Protein AF-A0A5C7R5G3-F1 (afdb_monomer_lite)

Foldseek 3Di:
DAPVPDDDDPVLLVVLLCCVQPVVDDLVRSCVVSSDDSVVNVVVCVVVVRDNPVSVVVVVVVVVVVVVVVVVVVVVVVVVVVCVVCVPVVVVVVVVVVVVVVVLVVLVVVLVVLLVVLVVVLVVLVVVLVVCVVPDDPVRSVVSVVVNVVSNVVSVVVSQCSQDNPPSHGD

Secondary structure (DSSP, 8-state):
----S----HHHHHHHHHHHHTS---HHHHHHHHT--HHHHHHHHHHTT--HHHHHHHHHHHHHHHHHHHHHHHHHHHHHHHHHH-HHHHHHHHHHHHHHHHHHHHHHHHHHHHHHHHHHHHHHHHHHHHHTTTTS-HHHHHHHHHHHHHHHHHHHHHHHHHHHGGGTS--

Sequence (171 aa):
MTNHGKRLSPQTWERIRTDYEVKRMSFNELQTRYEVNRSNISRRAKKQGWNRALVQQVLDDRLQAKEGIEAAIHKLRLLAAYTVSKPKFATEKRHALEEEANYRERVCSQIEASTLQGMAALDHLLNQALARQDELNSVEFMEVLAKALDIHSKALLRYSQAVFGDKGLPL

pLDDT: mean 79.55, std 13.3, range [34.72, 95.75]

Radius of gyration: 35.87 Å; chains: 1; bounding box: 75×62×79 Å

Structure (mmCIF, N/CA/C/O backbone):
data_AF-A0A5C7R5G3-F1
#
_entry.id   AF-A0A5C7R5G3-F1
#
loop_
_atom_site.group_PDB
_atom_site.id
_atom_site.type_symbol
_atom_site.label_atom_id
_atom_site.label_alt_id
_atom_site.label_comp_id
_atom_site.label_asym_id
_atom_site.label_entity_id
_atom_site.label_seq_id
_atom_site.pdbx_PDB_ins_code
_atom_site.Cartn_x
_atom_site.Cartn_y
_atom_site.Cartn_z
_atom_site.occupancy
_atom_site.B_iso_or_equiv
_atom_site.auth_seq_id
_atom_site.auth_comp_id
_atom_site.auth_asym_id
_atom_site.auth_atom_id
_atom_site.pdbx_PDB_model_num
ATOM 1 N N . MET A 1 1 ? 30.567 -7.399 -45.285 1.00 40.44 1 MET A N 1
ATOM 2 C CA . MET A 1 1 ? 30.882 -8.838 -45.163 1.00 40.44 1 MET A CA 1
ATOM 3 C C . MET A 1 1 ? 30.282 -9.335 -43.860 1.00 40.44 1 MET A C 1
ATOM 5 O O . MET A 1 1 ? 30.684 -8.877 -42.805 1.00 40.44 1 MET A O 1
ATOM 9 N N . THR A 1 2 ? 29.257 -10.178 -43.920 1.00 46.28 2 THR A N 1
ATOM 10 C CA . THR A 1 2 ? 28.558 -10.722 -42.747 1.00 46.28 2 THR A CA 1
ATOM 11 C C . THR A 1 2 ? 29.411 -11.800 -42.072 1.00 46.28 2 THR A C 1
ATOM 13 O O . THR A 1 2 ? 29.906 -12.700 -42.746 1.00 46.28 2 THR A O 1
ATOM 16 N N . ASN A 1 3 ? 29.588 -11.723 -40.745 1.00 50.47 3 ASN A N 1
ATOM 17 C CA . ASN A 1 3 ? 30.327 -12.698 -39.925 1.00 50.47 3 ASN A CA 1
ATOM 18 C C . ASN A 1 3 ? 29.603 -14.067 -39.898 1.00 50.47 3 ASN A C 1
ATOM 20 O O . ASN A 1 3 ? 28.992 -14.473 -38.908 1.00 50.47 3 ASN A O 1
ATOM 24 N N . HIS A 1 4 ? 29.639 -14.797 -41.010 1.00 48.38 4 HIS A N 1
ATOM 25 C CA . HIS A 1 4 ? 29.107 -16.149 -41.143 1.00 48.38 4 HIS A CA 1
ATOM 26 C C . HIS A 1 4 ? 30.112 -17.158 -40.571 1.00 48.38 4 HIS A C 1
ATOM 28 O O . HIS A 1 4 ? 30.851 -17.791 -41.310 1.00 48.38 4 HIS A O 1
ATOM 34 N N . GLY A 1 5 ? 30.175 -17.289 -39.240 1.00 52.91 5 GLY A N 1
ATOM 35 C CA . GLY A 1 5 ? 30.883 -18.416 -38.609 1.00 52.91 5 GLY A CA 1
ATOM 36 C C . GLY A 1 5 ? 31.630 -18.135 -37.305 1.00 52.91 5 GLY A C 1
ATOM 37 O O . GLY A 1 5 ? 31.999 -19.082 -36.616 1.00 52.91 5 GLY A O 1
ATOM 38 N N . LYS A 1 6 ? 31.825 -16.874 -36.896 1.00 60.38 6 LYS A N 1
ATOM 39 C CA . LYS A 1 6 ? 32.436 -16.581 -35.587 1.00 60.38 6 LYS A CA 1
ATOM 40 C C . LYS A 1 6 ? 31.418 -16.767 -34.459 1.00 60.38 6 LYS A C 1
ATOM 42 O O . LYS A 1 6 ? 30.395 -16.086 -34.398 1.00 60.38 6 LYS A O 1
ATOM 47 N N . ARG A 1 7 ? 31.710 -17.689 -33.538 1.00 73.38 7 ARG A N 1
ATOM 48 C CA . ARG A 1 7 ? 30.953 -17.875 -32.293 1.00 73.38 7 ARG A CA 1
ATOM 49 C C . ARG A 1 7 ? 31.110 -16.613 -31.439 1.00 73.38 7 ARG A C 1
ATOM 51 O O . ARG A 1 7 ? 32.176 -16.370 -30.887 1.00 73.38 7 ARG A O 1
ATOM 58 N N . LEU A 1 8 ? 30.058 -15.800 -31.361 1.00 82.31 8 LEU A N 1
ATOM 59 C CA . LEU A 1 8 ? 30.056 -14.590 -30.533 1.00 82.31 8 LEU A CA 1
ATOM 60 C C . LEU A 1 8 ? 30.270 -14.937 -29.058 1.00 82.31 8 LEU A C 1
ATOM 62 O O . LEU A 1 8 ? 29.781 -15.965 -28.573 1.00 82.31 8 LEU A O 1
ATOM 66 N N . SER A 1 9 ? 30.960 -14.042 -28.351 1.00 88.25 9 SER A N 1
ATOM 67 C CA . SER A 1 9 ? 31.212 -14.198 -26.921 1.00 88.25 9 SER A CA 1
ATOM 68 C C . SER A 1 9 ? 29.902 -14.151 -26.114 1.00 88.25 9 SER A C 1
ATOM 70 O O . SER A 1 9 ? 28.933 -13.505 -26.538 1.00 88.25 9 SER A O 1
ATOM 72 N N . PRO A 1 10 ? 29.848 -14.788 -24.930 1.00 88.38 10 PRO A N 1
ATOM 73 C CA . PRO A 1 10 ? 28.710 -14.664 -24.021 1.00 88.38 10 PRO A CA 1
ATOM 74 C C . PRO A 1 10 ? 28.380 -13.208 -23.663 1.00 88.38 10 PRO A C 1
ATOM 76 O O . PRO A 1 10 ? 27.212 -12.832 -23.666 1.00 88.38 10 PRO A O 1
ATOM 79 N N . GLN A 1 11 ? 29.399 -12.367 -23.452 1.00 91.31 11 GLN A N 1
ATOM 80 C CA . GLN A 1 11 ? 29.219 -10.947 -23.129 1.00 91.31 11 GLN A CA 1
ATOM 81 C C . GLN A 1 11 ? 28.571 -10.164 -24.279 1.00 91.31 11 GLN A C 1
ATOM 83 O O . GLN A 1 11 ? 27.738 -9.292 -24.047 1.00 91.31 11 GLN A O 1
ATOM 88 N N . THR A 1 12 ? 28.915 -10.483 -25.530 1.00 91.25 12 THR A N 1
ATOM 89 C CA . THR A 1 12 ? 28.289 -9.857 -26.704 1.00 91.25 12 THR A CA 1
ATOM 90 C C . THR A 1 12 ? 26.806 -10.212 -26.781 1.00 91.25 12 THR A C 1
ATOM 92 O O . THR A 1 12 ? 25.981 -9.343 -27.042 1.00 91.25 12 THR A O 1
ATOM 95 N N . TRP A 1 13 ? 26.449 -11.468 -26.498 1.00 94.06 13 TRP A N 1
ATOM 96 C CA . TRP A 1 13 ? 25.048 -11.885 -26.449 1.00 94.06 13 TRP A CA 1
ATOM 97 C C . TRP A 1 13 ? 24.262 -11.219 -25.321 1.00 94.06 13 TRP A C 1
ATOM 99 O O . TRP A 1 13 ? 23.107 -10.864 -25.539 1.00 94.06 13 TRP A O 1
ATOM 109 N N . GLU A 1 14 ? 24.881 -11.001 -24.162 1.00 94.00 14 GLU A N 1
ATOM 110 C CA . GLU A 1 14 ? 24.242 -10.291 -23.050 1.00 94.00 14 GLU A CA 1
ATOM 111 C C . GLU A 1 14 ? 23.981 -8.815 -23.380 1.00 94.00 14 GLU A C 1
ATOM 113 O O . GLU A 1 14 ? 22.925 -8.269 -23.061 1.00 94.00 14 GLU A O 1
ATOM 118 N N . ARG A 1 15 ? 24.897 -8.171 -24.112 1.00 94.31 15 ARG A N 1
ATOM 119 C CA . ARG A 1 15 ? 24.683 -6.808 -24.625 1.00 94.31 15 ARG A CA 1
ATOM 120 C C . ARG A 1 15 ? 23.545 -6.751 -25.644 1.00 94.31 15 ARG A C 1
ATOM 122 O O . ARG A 1 15 ? 22.696 -5.871 -25.542 1.00 94.31 15 ARG A O 1
ATOM 129 N N . ILE A 1 16 ? 23.481 -7.714 -26.570 1.00 94.94 16 ILE A N 1
ATOM 130 C CA . ILE A 1 16 ? 22.371 -7.834 -27.534 1.00 94.94 16 ILE A CA 1
ATOM 131 C C . ILE A 1 16 ? 21.037 -8.006 -26.795 1.00 94.94 16 ILE A C 1
ATOM 133 O O . ILE A 1 16 ? 20.054 -7.359 -27.150 1.00 94.94 16 ILE A O 1
ATOM 137 N N . ARG A 1 17 ? 21.007 -8.847 -25.754 1.00 95.06 17 ARG A N 1
ATOM 138 C CA . ARG A 1 17 ? 19.829 -9.052 -24.907 1.00 95.06 17 ARG A CA 1
ATOM 139 C C . ARG A 1 17 ? 19.408 -7.765 -24.203 1.00 95.06 17 ARG A C 1
ATOM 141 O O . ARG A 1 17 ? 18.250 -7.382 -24.290 1.00 95.06 17 ARG A O 1
ATOM 148 N N . THR A 1 18 ? 20.346 -7.079 -23.555 1.00 94.88 18 THR A N 1
ATOM 149 C CA . THR A 1 18 ? 20.082 -5.817 -22.848 1.00 94.88 18 THR A CA 1
ATOM 150 C C . THR A 1 18 ? 19.530 -4.757 -23.800 1.00 94.88 18 THR A C 1
ATOM 152 O O . THR A 1 18 ? 18.551 -4.082 -23.494 1.00 94.88 18 THR A O 1
ATOM 155 N N . ASP A 1 19 ? 20.117 -4.618 -24.986 1.00 95.31 19 ASP A N 1
ATOM 156 C CA . ASP A 1 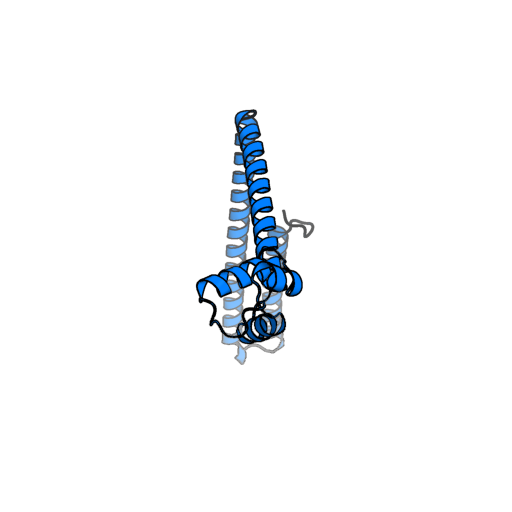19 ? 19.638 -3.664 -25.983 1.00 95.31 19 ASP A CA 1
ATOM 157 C C . ASP A 1 19 ? 18.234 -4.017 -26.511 1.00 95.31 19 ASP A C 1
ATOM 159 O O . ASP A 1 19 ? 17.435 -3.118 -26.778 1.00 95.31 19 ASP A O 1
ATOM 163 N N . TYR A 1 20 ? 17.912 -5.310 -26.616 1.00 95.31 20 TYR A N 1
ATOM 164 C CA . TYR A 1 20 ? 16.576 -5.788 -26.974 1.00 95.31 20 TYR A CA 1
ATOM 165 C C . TYR A 1 20 ? 15.541 -5.520 -25.869 1.00 95.31 20 TYR A C 1
ATOM 167 O O . TYR A 1 20 ? 14.497 -4.917 -26.123 1.00 95.31 20 TYR A O 1
ATOM 175 N N . GLU A 1 21 ? 15.820 -5.987 -24.650 1.00 93.69 21 GLU A N 1
ATOM 176 C CA . GLU A 1 21 ? 14.863 -6.005 -23.540 1.00 93.69 21 GLU A CA 1
ATOM 177 C C . GLU A 1 21 ? 14.723 -4.637 -22.865 1.00 93.69 21 GLU A C 1
ATOM 179 O O . GLU A 1 21 ? 13.614 -4.259 -22.505 1.00 93.69 21 GLU A O 1
ATOM 184 N N . VAL A 1 22 ? 15.819 -3.882 -22.736 1.00 91.44 22 VAL A N 1
ATOM 185 C CA . VAL A 1 22 ? 15.860 -2.605 -22.002 1.00 91.44 22 VAL A CA 1
ATOM 186 C C . VAL A 1 22 ? 15.831 -1.407 -22.949 1.00 91.44 22 VAL A C 1
ATOM 188 O O . VAL A 1 22 ? 15.058 -0.477 -22.742 1.00 91.44 22 VAL A O 1
ATOM 191 N N . LYS A 1 23 ? 16.641 -1.408 -24.019 1.00 90.88 23 LYS A N 1
ATOM 192 C CA . LYS A 1 23 ? 16.716 -0.266 -24.962 1.00 90.88 23 LYS A CA 1
ATOM 193 C C . LYS A 1 23 ? 15.713 -0.341 -26.112 1.00 90.88 23 LYS A C 1
ATOM 195 O O . LYS A 1 23 ? 15.756 0.489 -27.015 1.00 90.88 23 LYS A O 1
ATOM 200 N N . ARG A 1 24 ? 14.816 -1.329 -26.078 1.00 90.38 24 ARG A N 1
ATOM 201 C CA . ARG A 1 24 ? 13.718 -1.534 -27.033 1.00 90.38 24 ARG A CA 1
ATOM 202 C C . ARG A 1 24 ? 14.151 -1.708 -28.497 1.00 90.38 24 ARG A C 1
ATOM 204 O O . ARG A 1 24 ? 13.302 -1.594 -29.381 1.00 90.38 24 ARG A O 1
ATOM 211 N N . MET A 1 25 ? 15.411 -2.056 -28.764 1.00 93.69 25 MET A N 1
ATOM 212 C CA . MET A 1 25 ? 15.896 -2.255 -30.133 1.00 93.69 25 MET A CA 1
ATOM 213 C C . MET A 1 25 ? 15.212 -3.454 -30.795 1.00 93.69 25 MET A C 1
ATOM 215 O O . MET A 1 25 ? 15.066 -4.524 -30.205 1.00 93.69 25 MET A O 1
ATOM 219 N N . SER A 1 26 ? 14.800 -3.291 -32.045 1.00 94.38 26 SER A N 1
ATOM 220 C CA . SER A 1 26 ? 14.279 -4.360 -32.890 1.00 94.38 26 SER A CA 1
ATOM 221 C C . SER A 1 26 ? 15.389 -5.320 -33.321 1.00 94.38 26 SER A C 1
ATOM 223 O O . SER A 1 26 ? 16.571 -4.980 -33.360 1.00 94.38 26 SER A O 1
ATOM 225 N N . PHE A 1 27 ? 15.020 -6.532 -33.744 1.00 93.94 27 PHE A N 1
ATOM 226 C CA . PHE A 1 27 ? 16.007 -7.468 -34.289 1.00 93.94 27 PHE A CA 1
ATOM 227 C C . PHE A 1 27 ? 16.712 -6.953 -35.553 1.00 93.94 27 PHE A C 1
ATOM 229 O O . PHE A 1 27 ? 17.826 -7.391 -35.823 1.00 93.94 27 PHE A O 1
ATOM 236 N N . ASN A 1 28 ? 16.098 -6.035 -36.307 1.00 94.56 28 ASN A N 1
ATOM 237 C CA . ASN A 1 28 ? 16.738 -5.400 -37.461 1.00 94.56 28 ASN A CA 1
ATOM 238 C C . ASN A 1 28 ? 17.834 -4.424 -37.011 1.00 94.56 28 ASN A C 1
ATOM 240 O O . ASN A 1 28 ? 18.946 -4.472 -37.525 1.00 94.56 28 ASN A O 1
ATOM 244 N N . GLU A 1 29 ? 17.551 -3.593 -36.008 1.00 94.25 29 GLU A N 1
ATOM 245 C CA . GLU A 1 29 ? 18.540 -2.671 -35.437 1.00 94.25 29 GLU A CA 1
ATOM 246 C C . GLU A 1 29 ? 19.688 -3.431 -34.768 1.00 94.25 29 GLU A C 1
ATOM 248 O O . GLU A 1 29 ? 20.851 -3.082 -34.950 1.00 94.25 29 GLU A O 1
ATOM 253 N N . LEU A 1 30 ? 19.384 -4.524 -34.061 1.00 94.69 30 LEU A N 1
ATOM 254 C CA . LEU A 1 30 ? 20.397 -5.394 -33.460 1.00 94.69 30 LEU A CA 1
ATOM 255 C C . LEU A 1 30 ? 21.247 -6.105 -34.518 1.00 94.69 30 LEU A C 1
ATOM 257 O O . LEU A 1 30 ? 22.452 -6.256 -34.327 1.00 94.69 30 LEU A O 1
ATOM 261 N N . GLN A 1 31 ? 20.644 -6.514 -35.638 1.00 93.25 31 GLN A N 1
ATOM 262 C CA . GLN A 1 31 ? 21.380 -7.089 -36.761 1.00 93.25 31 GLN A CA 1
ATOM 263 C C . GLN A 1 31 ? 22.386 -6.091 -37.333 1.00 93.25 31 GLN A C 1
ATOM 265 O O . GLN A 1 31 ? 23.540 -6.458 -37.537 1.00 93.25 31 GLN A O 1
ATOM 270 N N . THR A 1 32 ? 21.969 -4.846 -37.565 1.00 93.25 32 THR A N 1
ATOM 271 C CA . THR A 1 32 ? 22.858 -3.794 -38.073 1.00 93.25 32 THR A CA 1
ATOM 272 C C . THR A 1 32 ? 23.942 -3.450 -37.054 1.00 93.25 32 THR A C 1
ATOM 274 O O . THR A 1 32 ? 25.112 -3.368 -37.407 1.00 93.25 32 THR A O 1
ATOM 277 N N . ARG A 1 33 ? 23.575 -3.303 -35.776 1.00 92.25 33 ARG A N 1
ATOM 278 C CA . ARG A 1 33 ? 24.485 -2.867 -34.709 1.00 92.25 33 ARG A CA 1
ATOM 279 C C . ARG A 1 33 ? 25.568 -3.887 -34.365 1.00 92.25 33 ARG A C 1
ATOM 281 O O . ARG A 1 33 ? 26.684 -3.500 -34.037 1.00 92.25 33 ARG A O 1
ATOM 288 N N . TYR A 1 34 ? 25.224 -5.170 -34.375 1.00 90.50 34 TYR A N 1
ATOM 289 C CA . TYR A 1 34 ? 26.124 -6.245 -33.950 1.00 90.50 34 TYR A CA 1
ATOM 290 C C . TYR A 1 34 ? 26.624 -7.108 -35.114 1.00 90.50 34 TYR A C 1
ATOM 292 O O . TYR A 1 34 ? 27.352 -8.072 -34.884 1.00 90.50 34 TYR A O 1
ATOM 300 N N . GLU A 1 35 ? 26.221 -6.786 -36.347 1.00 89.94 35 GLU A N 1
ATOM 301 C CA . GLU A 1 35 ? 26.529 -7.542 -37.569 1.00 89.94 35 GLU A CA 1
ATOM 302 C C . GLU A 1 35 ? 26.152 -9.033 -37.471 1.00 89.94 35 GLU A C 1
ATOM 304 O O . GLU A 1 35 ? 26.823 -9.923 -38.004 1.00 89.94 35 GLU A O 1
ATOM 309 N N . VAL A 1 36 ? 25.049 -9.324 -36.773 1.00 88.56 36 VAL A N 1
ATOM 310 C CA . VAL A 1 36 ? 24.552 -10.686 -36.530 1.00 88.56 36 VAL A CA 1
ATOM 311 C C . VAL A 1 36 ? 23.274 -10.913 -37.313 1.00 88.56 36 VAL A C 1
ATOM 313 O O . VAL A 1 36 ? 22.361 -10.099 -37.284 1.00 88.56 36 VAL A O 1
ATOM 316 N N . ASN A 1 37 ? 23.152 -12.067 -37.965 1.00 90.81 37 ASN A N 1
ATOM 317 C CA . ASN A 1 37 ? 21.928 -12.410 -38.682 1.00 90.81 37 ASN A CA 1
ATOM 318 C C . ASN A 1 37 ? 20.704 -12.412 -37.737 1.00 90.81 37 ASN A C 1
ATOM 320 O O . ASN A 1 37 ? 20.698 -13.121 -36.723 1.00 90.81 37 ASN A O 1
ATOM 324 N N . ARG A 1 38 ? 19.643 -11.682 -38.105 1.00 93.44 38 ARG A N 1
ATOM 325 C CA . ARG A 1 38 ? 18.373 -11.610 -37.367 1.00 93.44 38 ARG A CA 1
ATOM 326 C C . ARG A 1 38 ? 17.801 -12.977 -37.001 1.00 93.44 38 ARG A C 1
ATOM 328 O O . ARG A 1 38 ? 17.307 -13.142 -35.887 1.00 93.44 38 ARG A O 1
ATOM 335 N N . SER A 1 39 ? 17.878 -13.972 -37.882 1.00 92.06 39 SER A N 1
ATOM 336 C CA . SER A 1 39 ? 17.373 -15.322 -37.602 1.00 92.06 39 SER A CA 1
ATOM 337 C C . SER A 1 39 ? 18.138 -16.004 -36.463 1.00 92.06 39 SER A C 1
ATOM 339 O O . SER A 1 39 ? 17.543 -16.759 -35.696 1.00 92.06 39 SER A O 1
ATOM 341 N N . ASN A 1 40 ? 19.435 -15.719 -36.304 1.00 91.62 40 ASN A N 1
ATOM 342 C CA . ASN A 1 40 ? 20.225 -16.230 -35.180 1.00 91.62 40 ASN A CA 1
ATOM 343 C C . ASN A 1 40 ? 19.833 -15.544 -33.867 1.00 91.62 40 ASN A C 1
ATOM 345 O O . ASN A 1 40 ? 19.683 -16.228 -32.854 1.00 91.62 40 ASN A O 1
ATOM 349 N N . ILE A 1 41 ? 19.618 -14.224 -33.897 1.00 92.81 41 ILE A N 1
ATOM 350 C CA . ILE A 1 41 ? 19.136 -13.456 -32.741 1.00 92.81 41 ILE A CA 1
ATOM 351 C C . ILE A 1 41 ? 17.758 -13.974 -32.313 1.00 92.81 41 ILE A C 1
ATOM 353 O O . ILE A 1 41 ? 17.573 -14.328 -31.155 1.00 92.81 41 ILE A O 1
ATOM 357 N N . SER A 1 42 ? 16.818 -14.115 -33.252 1.00 94.62 42 SER A N 1
ATOM 358 C CA . SER A 1 42 ? 15.458 -14.595 -32.983 1.00 94.62 42 SER A CA 1
ATOM 359 C C . SER A 1 42 ? 15.430 -16.024 -32.428 1.00 94.62 42 SER A C 1
ATOM 361 O O . SER A 1 42 ? 14.781 -16.275 -31.411 1.00 94.62 42 SER A O 1
ATOM 363 N N . ARG A 1 43 ? 16.183 -16.963 -33.026 1.00 94.19 43 ARG A N 1
ATOM 364 C CA . ARG A 1 43 ? 16.289 -18.339 -32.504 1.00 94.19 43 ARG A CA 1
ATOM 365 C C . ARG A 1 43 ? 16.842 -18.362 -31.082 1.00 94.19 43 ARG A C 1
ATOM 367 O O . ARG A 1 43 ? 16.346 -19.116 -30.247 1.00 94.19 43 ARG A O 1
ATOM 374 N N . ARG A 1 44 ? 17.855 -17.540 -30.796 1.00 93.31 44 ARG A N 1
ATOM 375 C CA . ARG A 1 44 ? 18.443 -17.458 -29.457 1.00 93.31 44 ARG A CA 1
ATOM 376 C C . ARG A 1 44 ? 17.494 -16.809 -28.454 1.00 93.31 44 ARG A C 1
ATOM 378 O O . ARG A 1 44 ? 17.340 -17.361 -27.372 1.00 93.31 44 ARG A O 1
ATOM 385 N N . ALA A 1 45 ? 16.828 -15.721 -28.833 1.00 94.25 45 ALA A N 1
ATOM 386 C CA . ALA A 1 45 ? 15.817 -15.051 -28.022 1.00 94.25 45 ALA A CA 1
ATOM 387 C C . ALA A 1 45 ? 14.703 -16.023 -27.617 1.00 94.25 45 ALA A C 1
ATOM 389 O O . ALA A 1 45 ? 14.375 -16.120 -26.441 1.00 94.25 45 ALA A O 1
ATOM 390 N N . LYS A 1 46 ? 14.207 -16.833 -28.565 1.00 95.25 46 LYS A N 1
ATOM 391 C CA . LYS A 1 46 ? 13.226 -17.889 -28.280 1.00 95.25 46 LYS A CA 1
ATOM 392 C C . LYS A 1 46 ? 13.792 -18.970 -27.354 1.00 95.25 46 LYS A C 1
ATOM 394 O O . LYS A 1 46 ? 13.130 -19.356 -26.401 1.00 95.25 46 LYS A O 1
ATOM 399 N N . LYS A 1 47 ? 15.021 -19.440 -27.604 1.00 95.75 47 LYS A N 1
ATOM 400 C CA . LYS A 1 47 ? 15.683 -20.470 -26.781 1.00 95.75 47 LYS A CA 1
ATOM 401 C C . LYS A 1 47 ? 15.938 -20.014 -25.339 1.00 95.75 47 LYS A C 1
ATOM 403 O O . LYS A 1 47 ? 15.933 -20.841 -24.438 1.00 95.75 47 LYS A O 1
ATOM 408 N N . GLN A 1 48 ? 16.214 -18.729 -25.135 1.00 93.38 48 GLN A N 1
ATOM 409 C CA . GLN A 1 48 ? 16.557 -18.146 -23.835 1.00 93.38 48 GLN A CA 1
ATOM 410 C C . GLN A 1 48 ? 15.393 -17.392 -23.181 1.00 93.38 48 GLN A C 1
ATOM 412 O O . GLN A 1 48 ? 15.588 -16.782 -22.135 1.00 93.38 48 GLN A O 1
ATOM 417 N N . GLY A 1 49 ? 14.205 -17.410 -23.793 1.00 94.75 49 GLY A N 1
ATOM 418 C CA . GLY A 1 49 ? 13.008 -16.775 -23.247 1.00 94.75 49 GLY A CA 1
ATOM 419 C C . GLY A 1 49 ? 13.099 -15.253 -23.123 1.00 94.75 49 GLY A C 1
ATOM 420 O O . GLY A 1 49 ? 12.545 -14.699 -22.180 1.00 94.75 49 GLY A O 1
ATOM 421 N N . TRP A 1 50 ? 13.801 -14.570 -24.034 1.00 95.38 50 TRP A N 1
ATOM 422 C CA . TRP A 1 50 ? 13.914 -13.110 -23.972 1.00 95.38 50 TRP A CA 1
ATOM 423 C C . TRP A 1 50 ? 12.540 -12.456 -24.103 1.00 95.38 50 TRP A C 1
ATOM 425 O O . TRP A 1 50 ? 11.812 -12.717 -25.067 1.00 95.38 50 TRP A O 1
ATOM 435 N N . ASN A 1 51 ? 12.204 -11.572 -23.168 1.00 92.81 51 ASN A N 1
ATOM 436 C CA . ASN A 1 51 ? 10.869 -10.998 -23.070 1.00 92.81 51 ASN A CA 1
ATOM 437 C C . ASN A 1 51 ? 10.924 -9.496 -22.788 1.00 92.81 51 ASN A C 1
ATOM 439 O O . ASN A 1 51 ? 10.901 -9.043 -21.646 1.00 92.81 51 ASN A O 1
ATOM 443 N N . ARG A 1 52 ? 10.931 -8.719 -23.874 1.00 91.69 52 ARG A N 1
ATOM 444 C CA . ARG A 1 52 ? 10.902 -7.255 -23.825 1.00 91.69 52 ARG A CA 1
ATOM 445 C C . ARG A 1 52 ? 9.657 -6.713 -23.120 1.00 91.69 52 ARG A C 1
ATOM 447 O O . ARG A 1 52 ? 9.767 -5.724 -22.413 1.00 91.69 52 ARG A O 1
ATOM 454 N N . ALA A 1 53 ? 8.491 -7.334 -23.311 1.00 91.44 53 ALA A N 1
ATOM 455 C CA . ALA A 1 53 ? 7.249 -6.849 -22.708 1.00 91.44 53 ALA A CA 1
ATOM 456 C C . ALA A 1 53 ? 7.283 -6.989 -21.180 1.00 91.44 53 ALA A C 1
ATOM 458 O O . ALA A 1 53 ? 7.000 -6.027 -20.475 1.00 91.44 53 ALA A O 1
ATOM 459 N N . LEU A 1 54 ? 7.718 -8.150 -20.681 1.00 91.88 54 LEU A N 1
ATOM 460 C CA . LEU A 1 54 ? 7.862 -8.393 -19.245 1.00 91.88 54 LEU A CA 1
ATOM 461 C C . LEU A 1 54 ? 8.918 -7.480 -18.613 1.00 91.88 54 LEU A C 1
ATOM 463 O O . LEU A 1 54 ? 8.667 -6.880 -17.574 1.00 91.88 54 LEU A O 1
ATOM 467 N N . VAL A 1 55 ? 10.093 -7.352 -19.238 1.00 92.00 55 VAL A N 1
ATOM 468 C CA . VAL A 1 55 ? 11.146 -6.460 -18.726 1.00 92.00 55 VAL A CA 1
ATOM 469 C C . VAL A 1 55 ? 10.663 -5.013 -18.700 1.00 92.00 55 VAL A C 1
ATOM 471 O O . VAL A 1 55 ? 10.933 -4.304 -17.735 1.00 92.00 55 VAL A O 1
ATOM 474 N N . GLN A 1 56 ? 9.902 -4.586 -19.710 1.00 89.62 56 GLN A N 1
ATOM 475 C CA . GLN A 1 56 ? 9.341 -3.244 -19.738 1.00 89.62 56 GLN A CA 1
ATOM 476 C C . GLN A 1 56 ? 8.316 -3.020 -18.628 1.00 89.62 56 GLN A C 1
ATOM 478 O O . GLN A 1 56 ? 8.414 -2.017 -17.932 1.00 89.62 56 GLN A O 1
ATOM 483 N N . GLN A 1 57 ? 7.404 -3.969 -18.418 1.00 93.12 57 GLN A N 1
ATOM 484 C CA . GLN A 1 57 ? 6.436 -3.903 -17.327 1.00 93.12 57 GLN A CA 1
ATOM 485 C C . GLN A 1 57 ? 7.140 -3.741 -15.973 1.00 93.12 57 GLN A C 1
ATOM 487 O O . GLN A 1 57 ? 6.818 -2.838 -15.215 1.00 93.12 57 GLN A O 1
ATOM 492 N N . VAL A 1 58 ? 8.182 -4.536 -15.710 1.00 94.06 58 VAL A N 1
ATOM 493 C CA . VAL A 1 58 ? 8.962 -4.430 -14.465 1.00 94.06 58 VAL A CA 1
ATOM 494 C C . VAL A 1 58 ? 9.655 -3.068 -14.324 1.00 94.06 58 VAL A C 1
ATOM 496 O O . VAL A 1 58 ? 9.799 -2.559 -13.211 1.00 94.06 58 VAL A O 1
ATOM 499 N N . LEU A 1 59 ? 10.128 -2.473 -15.423 1.00 92.12 59 LEU A N 1
ATOM 500 C CA . LEU A 1 59 ? 10.726 -1.135 -15.400 1.00 92.12 59 LEU A CA 1
ATOM 501 C C . LEU A 1 59 ? 9.680 -0.049 -15.125 1.00 92.12 59 LEU A C 1
ATOM 503 O O . LEU A 1 59 ? 9.963 0.864 -14.350 1.00 92.12 59 LEU A O 1
ATOM 507 N N . ASP A 1 60 ? 8.494 -0.170 -15.717 1.00 92.56 60 ASP A N 1
ATOM 508 C CA . ASP A 1 60 ? 7.386 0.766 -15.528 1.00 92.56 60 ASP A CA 1
ATOM 509 C C . ASP A 1 60 ? 6.852 0.688 -14.086 1.00 92.56 60 ASP A C 1
ATOM 511 O O . ASP A 1 60 ? 6.741 1.717 -13.420 1.00 92.56 60 ASP A O 1
ATOM 515 N N . ASP A 1 61 ? 6.667 -0.521 -13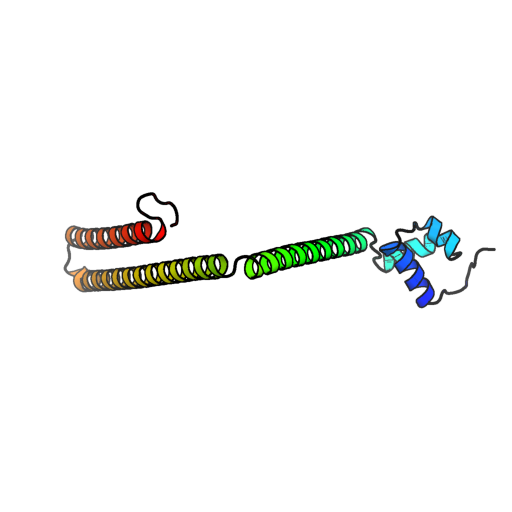.545 1.00 93.81 61 ASP A N 1
ATOM 516 C CA . ASP A 1 61 ? 6.272 -0.751 -12.148 1.00 93.81 61 ASP A CA 1
ATOM 517 C C . ASP A 1 61 ? 7.281 -0.122 -11.171 1.00 93.81 61 ASP A C 1
ATOM 519 O O . ASP A 1 61 ? 6.917 0.510 -10.176 1.00 93.81 61 ASP A O 1
ATOM 523 N N . ARG A 1 62 ? 8.583 -0.255 -11.463 1.00 93.00 62 ARG A N 1
ATOM 524 C CA . ARG A 1 62 ? 9.651 0.366 -10.663 1.00 93.00 62 ARG A CA 1
ATOM 525 C C . ARG A 1 62 ? 9.629 1.887 -10.742 1.00 93.00 62 ARG A C 1
ATOM 527 O O . ARG A 1 62 ? 9.887 2.539 -9.730 1.00 93.00 62 ARG A O 1
ATOM 534 N N . LEU A 1 63 ? 9.361 2.449 -11.918 1.00 94.44 63 LEU A N 1
ATOM 535 C CA . LEU A 1 63 ? 9.251 3.894 -12.093 1.00 94.44 63 LEU A CA 1
ATOM 536 C C . LEU A 1 63 ? 8.058 4.438 -11.302 1.00 94.44 63 LEU A C 1
ATOM 538 O O . LEU A 1 63 ? 8.225 5.371 -10.521 1.00 94.44 63 LEU A O 1
ATOM 542 N N . GLN A 1 64 ? 6.900 3.790 -11.411 1.00 91.12 64 GLN A N 1
ATOM 543 C CA . GLN A 1 64 ? 5.701 4.166 -10.670 1.00 91.12 64 GLN A CA 1
ATOM 544 C C . GLN A 1 64 ? 5.909 4.061 -9.152 1.00 91.12 64 GLN A C 1
ATOM 546 O O . GLN A 1 64 ? 5.514 4.952 -8.398 1.00 91.12 64 GLN A O 1
ATOM 551 N N . ALA A 1 65 ? 6.581 3.005 -8.682 1.00 89.69 65 ALA A N 1
ATOM 552 C CA . ALA A 1 65 ? 6.933 2.867 -7.271 1.00 89.69 65 ALA A CA 1
ATOM 553 C C . ALA A 1 65 ? 7.845 4.011 -6.797 1.00 89.69 65 ALA A C 1
ATOM 555 O O . ALA A 1 65 ? 7.630 4.571 -5.720 1.00 89.69 65 ALA A O 1
ATOM 556 N N . LYS A 1 66 ? 8.837 4.396 -7.610 1.00 94.00 66 LYS A N 1
ATOM 557 C CA . LYS A 1 66 ? 9.722 5.528 -7.316 1.00 94.00 66 LYS A CA 1
ATOM 558 C C . LYS A 1 66 ? 8.936 6.840 -7.211 1.00 94.00 66 LYS A C 1
ATOM 560 O O . LYS A 1 66 ? 9.116 7.566 -6.236 1.00 94.00 66 LYS A O 1
ATOM 565 N N . GLU A 1 67 ? 8.049 7.120 -8.161 1.00 92.75 67 GLU A N 1
ATOM 566 C CA . GLU A 1 67 ? 7.194 8.316 -8.143 1.00 92.75 67 GLU A CA 1
ATOM 567 C C . GLU A 1 67 ? 6.278 8.343 -6.908 1.00 92.75 67 GLU A C 1
ATOM 569 O O . GLU A 1 67 ? 6.133 9.379 -6.254 1.00 92.75 67 GLU A O 1
ATOM 574 N N . GLY A 1 68 ? 5.719 7.191 -6.524 1.00 91.31 68 GLY A N 1
ATOM 575 C CA . GLY A 1 68 ? 4.926 7.049 -5.301 1.00 91.31 68 GLY A CA 1
ATOM 576 C C . GLY A 1 68 ? 5.721 7.379 -4.033 1.00 91.31 68 GLY A C 1
ATOM 577 O O . GLY A 1 68 ? 5.224 8.090 -3.154 1.00 91.31 68 GLY A O 1
ATOM 578 N N . ILE A 1 69 ? 6.974 6.921 -3.954 1.00 91.50 69 ILE A N 1
ATOM 579 C CA . ILE A 1 69 ? 7.884 7.242 -2.845 1.00 91.50 69 ILE A CA 1
ATOM 580 C C . ILE A 1 69 ? 8.201 8.744 -2.819 1.00 91.50 69 ILE A C 1
ATOM 582 O O . ILE A 1 69 ? 8.135 9.367 -1.759 1.00 91.50 69 ILE A O 1
ATOM 586 N N . GLU A 1 70 ? 8.504 9.354 -3.965 1.00 91.31 70 GLU A N 1
ATOM 587 C CA . GLU A 1 70 ? 8.801 10.790 -4.053 1.00 91.31 70 GLU A CA 1
ATOM 588 C C . GLU A 1 70 ? 7.602 11.654 -3.628 1.00 91.31 70 GLU A C 1
ATOM 590 O O . GLU A 1 70 ? 7.760 12.609 -2.857 1.00 91.31 70 GLU A O 1
ATOM 595 N N . ALA A 1 71 ? 6.386 11.278 -4.032 1.00 90.69 71 ALA A N 1
ATOM 596 C CA . ALA A 1 71 ? 5.158 11.942 -3.604 1.00 90.69 71 ALA A CA 1
ATOM 597 C C . ALA A 1 71 ? 4.921 11.816 -2.087 1.00 90.69 71 ALA A C 1
ATOM 599 O O . ALA A 1 71 ? 4.523 12.788 -1.434 1.00 90.69 71 ALA A O 1
ATOM 600 N N . ALA A 1 72 ? 5.190 10.645 -1.501 1.00 90.56 72 ALA A N 1
ATOM 601 C CA . ALA A 1 72 ? 5.093 10.437 -0.057 1.00 90.56 72 ALA A CA 1
ATOM 602 C C . ALA A 1 72 ? 6.106 11.303 0.710 1.00 90.56 72 ALA A C 1
ATOM 604 O O . ALA A 1 72 ? 5.736 11.974 1.676 1.00 90.56 72 ALA A O 1
ATOM 605 N N . ILE A 1 73 ? 7.357 11.370 0.239 1.00 91.44 73 ILE A N 1
ATOM 606 C CA . ILE A 1 73 ? 8.395 12.242 0.809 1.00 91.44 73 ILE A CA 1
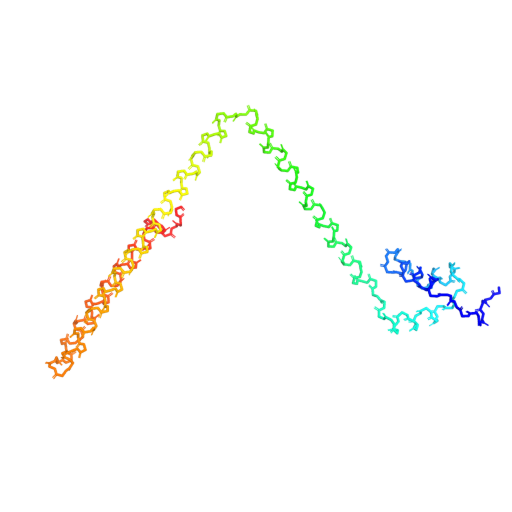ATOM 607 C C . ILE A 1 73 ? 7.955 13.709 0.762 1.00 91.44 73 ILE A C 1
ATOM 609 O O . ILE A 1 73 ? 8.123 14.434 1.745 1.00 91.44 73 ILE A O 1
ATOM 613 N N . HIS A 1 74 ? 7.367 14.164 -0.347 1.00 89.50 74 HIS A N 1
ATOM 614 C CA . HIS A 1 74 ? 6.863 15.532 -0.455 1.00 89.50 74 HIS A CA 1
ATOM 615 C C . HIS A 1 74 ? 5.760 15.827 0.574 1.00 89.50 74 HIS A C 1
ATOM 617 O O . HIS A 1 74 ? 5.840 16.830 1.286 1.00 89.50 74 HIS A O 1
ATOM 623 N N . LYS A 1 75 ? 4.778 14.928 0.728 1.00 90.88 75 LYS A N 1
ATOM 624 C CA . LYS A 1 75 ? 3.721 15.062 1.748 1.00 90.88 75 LYS A CA 1
ATOM 625 C C . LYS A 1 75 ? 4.294 15.123 3.165 1.00 90.88 75 LYS A C 1
ATOM 627 O O . LYS A 1 75 ? 3.874 15.969 3.952 1.00 90.88 75 LYS A O 1
ATOM 632 N N . LEU A 1 76 ? 5.279 14.280 3.479 1.00 90.50 76 LEU A N 1
ATOM 633 C CA . LEU A 1 76 ? 5.959 14.297 4.778 1.00 90.50 76 LEU A CA 1
ATOM 634 C C . LEU A 1 76 ? 6.684 15.625 5.033 1.00 90.50 76 LEU A C 1
ATOM 636 O O . LEU A 1 76 ? 6.597 16.163 6.134 1.00 90.50 76 LEU A O 1
ATOM 640 N N . ARG A 1 77 ? 7.344 16.196 4.018 1.00 88.19 77 ARG A N 1
ATOM 641 C CA . ARG A 1 77 ? 7.984 17.520 4.126 1.00 88.19 77 ARG A CA 1
ATOM 642 C C . ARG A 1 77 ? 6.969 18.629 4.400 1.00 88.19 77 ARG A C 1
ATOM 644 O O . ARG A 1 77 ? 7.228 19.481 5.244 1.00 88.19 77 ARG A O 1
ATOM 651 N N . LEU A 1 78 ? 5.815 18.606 3.729 1.00 86.19 78 LEU A N 1
ATOM 652 C CA . LEU A 1 78 ? 4.737 19.569 3.974 1.00 86.19 78 LEU A CA 1
ATOM 653 C C . LEU A 1 78 ? 4.174 19.446 5.394 1.00 86.19 78 LEU A C 1
ATOM 655 O O . LEU A 1 78 ? 3.987 20.459 6.065 1.00 86.19 78 LEU A O 1
ATOM 659 N N . LEU A 1 79 ? 3.948 18.219 5.871 1.00 83.38 79 LEU A N 1
ATOM 660 C CA . LEU A 1 79 ? 3.507 17.970 7.245 1.00 83.38 79 LEU A CA 1
ATOM 661 C C . LEU A 1 79 ? 4.528 18.486 8.261 1.00 83.38 79 LEU A C 1
ATOM 663 O O . LEU A 1 79 ? 4.143 19.184 9.192 1.00 83.38 79 LEU A O 1
ATOM 667 N N . ALA A 1 80 ? 5.817 18.215 8.055 1.00 79.62 80 ALA A N 1
ATOM 668 C CA . ALA A 1 80 ? 6.879 18.722 8.921 1.00 79.62 80 ALA A CA 1
ATOM 669 C C . ALA A 1 80 ? 6.942 20.263 8.930 1.00 79.62 80 ALA A C 1
ATOM 671 O O . ALA A 1 80 ? 7.085 20.878 9.982 1.00 79.62 80 ALA A O 1
ATOM 672 N N . ALA A 1 81 ? 6.778 20.915 7.776 1.00 74.69 81 ALA A N 1
ATOM 673 C CA . ALA A 1 81 ? 6.717 22.376 7.707 1.00 74.69 81 ALA A CA 1
ATOM 674 C C . ALA A 1 81 ? 5.476 22.940 8.430 1.00 74.69 81 ALA A C 1
ATOM 676 O O . ALA A 1 81 ? 5.546 23.971 9.107 1.00 74.69 81 ALA A O 1
ATOM 677 N N . TYR A 1 82 ? 4.336 22.255 8.330 1.00 73.94 82 TYR A N 1
ATOM 678 C CA . TYR A 1 82 ? 3.113 22.630 9.037 1.00 73.94 82 TYR A CA 1
ATOM 679 C C . TYR A 1 82 ? 3.258 22.490 10.559 1.00 73.94 82 TYR A C 1
ATOM 681 O O . TYR A 1 82 ? 2.887 23.401 11.298 1.00 73.94 82 TYR A O 1
ATOM 689 N N . THR A 1 83 ? 3.842 21.390 11.042 1.00 71.88 83 THR A N 1
ATOM 690 C CA . THR A 1 83 ? 4.047 21.175 12.483 1.00 71.88 83 THR A CA 1
ATOM 691 C C . THR A 1 83 ? 5.033 22.177 13.079 1.00 71.88 83 THR A C 1
ATOM 693 O O . THR A 1 83 ? 4.792 22.676 14.176 1.00 71.88 83 THR A O 1
ATOM 696 N N . VAL A 1 84 ? 6.092 22.540 12.346 1.00 72.94 84 VAL A N 1
ATOM 697 C CA . VAL A 1 84 ? 7.062 23.565 12.771 1.00 72.94 84 VAL A CA 1
ATOM 698 C C . VAL A 1 84 ? 6.449 24.971 12.775 1.00 72.94 84 VAL A C 1
ATOM 700 O O . VAL A 1 84 ? 6.747 25.762 13.666 1.00 72.94 84 VAL A O 1
ATOM 703 N N . SER A 1 85 ? 5.569 25.297 11.822 1.00 70.75 85 SER A N 1
ATOM 704 C CA . SER A 1 85 ? 4.943 26.630 11.736 1.00 70.75 85 SER A CA 1
ATOM 705 C C . SER A 1 85 ? 3.764 26.840 12.696 1.00 70.75 85 SER A C 1
ATOM 707 O O . SER A 1 85 ? 3.458 27.983 13.036 1.00 70.75 85 SER A O 1
ATOM 709 N N . LYS A 1 86 ? 3.102 25.769 13.160 1.00 67.88 86 LYS A N 1
ATOM 710 C CA . LYS A 1 86 ? 1.963 25.834 14.098 1.00 67.88 86 LYS A CA 1
ATOM 711 C C . LYS A 1 86 ? 2.065 24.781 15.217 1.00 67.88 86 LYS A C 1
ATOM 713 O O . LYS A 1 86 ? 1.206 23.900 15.305 1.00 67.88 86 LYS A O 1
ATOM 718 N N . PRO A 1 87 ? 3.063 24.881 16.114 1.00 63.62 87 PRO A N 1
ATOM 719 C CA . PRO A 1 87 ? 3.343 23.844 17.106 1.00 63.62 87 PRO A CA 1
ATOM 720 C C . PRO A 1 87 ? 2.176 23.595 18.073 1.00 63.62 87 PRO A C 1
ATOM 722 O O . PRO A 1 87 ? 1.852 22.439 18.312 1.00 63.62 87 PRO A O 1
ATOM 725 N N . LYS A 1 88 ? 1.479 24.645 18.545 1.00 63.38 88 LYS A N 1
ATOM 726 C CA . LYS A 1 88 ? 0.312 24.503 19.445 1.00 63.38 88 LYS A CA 1
ATOM 727 C C . LYS A 1 88 ? -0.842 23.711 18.818 1.00 63.38 88 LYS A C 1
ATOM 729 O O . LYS A 1 88 ? -1.334 22.765 19.420 1.00 63.38 88 LYS A O 1
ATOM 734 N N . PHE A 1 89 ? -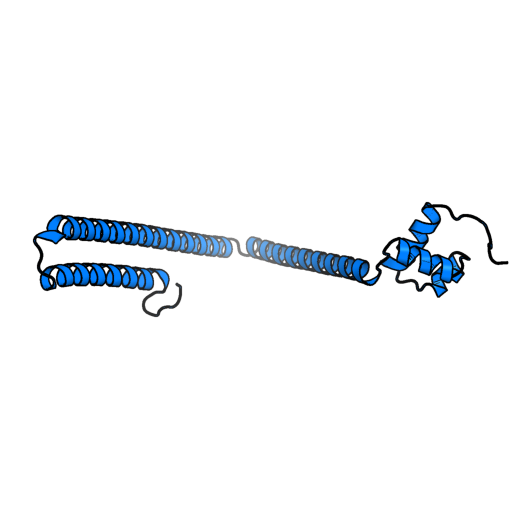1.212 24.028 17.576 1.00 62.75 89 PHE A N 1
ATOM 735 C CA . PHE A 1 89 ? -2.286 23.319 16.869 1.00 62.75 89 PHE A CA 1
ATOM 736 C C . PHE A 1 89 ? -1.908 21.870 16.540 1.00 62.75 89 PHE A C 1
ATOM 738 O O . PHE A 1 89 ? -2.762 20.989 16.560 1.00 62.75 89 PHE A O 1
ATOM 745 N N . ALA A 1 90 ? -0.632 21.603 16.241 1.00 63.75 90 ALA A N 1
ATOM 746 C CA . ALA A 1 90 ? -0.151 20.247 16.001 1.00 63.75 90 ALA A CA 1
ATOM 747 C C . ALA A 1 90 ? -0.183 19.392 17.279 1.00 63.75 90 ALA A C 1
ATOM 749 O O . ALA A 1 90 ? -0.592 18.233 17.218 1.00 63.75 90 ALA A O 1
ATOM 750 N N . THR A 1 91 ? 0.198 19.957 18.429 1.00 70.69 91 THR A N 1
ATOM 751 C CA . THR A 1 91 ? 0.115 19.266 19.723 1.00 70.69 91 THR A CA 1
ATOM 752 C C . THR A 1 91 ? -1.324 19.052 20.176 1.00 70.69 91 THR A C 1
ATOM 754 O O . THR A 1 91 ? -1.651 17.950 20.596 1.00 70.69 91 THR A O 1
ATOM 757 N N . GLU A 1 92 ? -2.202 20.047 20.027 1.00 74.00 92 GLU A N 1
ATOM 758 C CA . GLU A 1 92 ? -3.629 19.928 20.366 1.00 74.00 92 GLU A CA 1
ATOM 759 C C . GLU A 1 92 ? -4.325 18.887 19.484 1.00 74.00 92 GLU A C 1
ATOM 761 O O . GLU A 1 92 ? -5.041 18.024 19.984 1.00 74.00 92 GLU A O 1
ATOM 766 N N . LYS A 1 93 ? -4.055 18.898 18.172 1.00 74.75 93 LYS A N 1
ATOM 767 C CA . LYS A 1 93 ? -4.604 17.900 17.248 1.00 74.75 93 LYS A CA 1
ATOM 768 C C . LYS A 1 93 ? -4.084 16.494 17.541 1.00 74.75 93 LYS A C 1
ATOM 770 O O . LYS A 1 93 ? -4.836 15.534 17.420 1.00 74.75 93 LYS A O 1
ATOM 775 N N . ARG A 1 94 ? -2.809 16.360 17.917 1.00 75.19 94 ARG A N 1
ATOM 776 C CA . ARG A 1 94 ? -2.240 15.077 18.341 1.00 75.19 94 ARG A CA 1
ATOM 777 C C . ARG A 1 94 ? -2.903 14.575 19.624 1.00 75.19 94 ARG A C 1
ATOM 779 O O . ARG A 1 94 ? -3.287 13.415 19.661 1.00 75.19 94 ARG A O 1
ATOM 786 N N . HIS A 1 95 ? -3.070 15.441 20.620 1.00 76.94 95 HIS A N 1
ATOM 787 C CA . HIS A 1 95 ? -3.738 15.092 21.872 1.00 76.94 95 HIS A CA 1
ATOM 788 C C . HIS A 1 95 ? -5.184 14.651 21.626 1.00 76.94 95 HIS A C 1
ATOM 790 O O . HIS A 1 95 ? -5.584 13.606 22.116 1.00 76.94 95 HIS A O 1
ATOM 796 N N . ALA A 1 96 ? -5.926 15.374 20.781 1.00 73.50 96 ALA A N 1
ATOM 797 C CA . ALA A 1 96 ? -7.290 15.002 20.409 1.00 73.50 96 ALA A CA 1
ATOM 798 C C . ALA A 1 96 ? -7.360 13.618 19.732 1.00 73.50 96 ALA A C 1
ATOM 800 O O . ALA A 1 96 ? -8.242 12.826 20.044 1.00 73.50 96 ALA A O 1
ATOM 801 N N . LEU A 1 97 ? -6.411 13.300 18.841 1.00 75.69 97 LEU A N 1
ATOM 802 C CA . LEU A 1 97 ? -6.331 11.978 18.205 1.00 75.69 97 LEU A CA 1
ATOM 803 C C . LEU A 1 97 ? -5.953 10.869 19.200 1.00 75.69 97 LEU A C 1
ATOM 805 O O . LEU A 1 97 ? -6.489 9.768 19.114 1.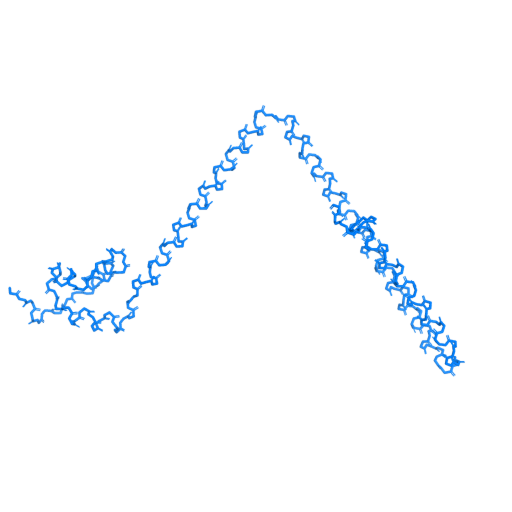00 75.69 97 LEU A O 1
ATOM 809 N N . GLU A 1 98 ? -5.040 11.142 20.135 1.00 84.19 98 GLU A N 1
ATOM 810 C CA . GLU A 1 98 ? -4.669 10.202 21.201 1.00 84.19 98 GLU A CA 1
ATOM 811 C C . GLU A 1 98 ? -5.844 9.972 22.171 1.00 84.19 98 GLU A C 1
ATOM 813 O O . GLU A 1 98 ? -6.116 8.834 22.549 1.00 84.19 98 GLU A O 1
ATOM 818 N N . GLU A 1 99 ? -6.596 11.015 22.531 1.00 80.88 99 GLU A N 1
ATOM 819 C CA . GLU A 1 99 ? -7.817 10.909 23.339 1.00 80.88 99 GLU A CA 1
ATOM 820 C C . GLU A 1 99 ? -8.906 10.100 22.634 1.00 80.88 99 GLU A C 1
ATOM 822 O O . GLU A 1 99 ? -9.517 9.228 23.254 1.00 80.88 99 GLU A O 1
ATOM 827 N N . GLU A 1 100 ? -9.121 10.338 21.339 1.00 75.56 100 GLU A N 1
ATOM 828 C CA . GLU A 1 100 ? -10.083 9.584 20.537 1.00 75.56 100 GLU A CA 1
ATOM 829 C C . GLU A 1 100 ? -9.686 8.104 20.422 1.00 75.56 100 GLU A C 1
ATOM 831 O O . GLU A 1 100 ? -10.524 7.222 20.615 1.00 75.56 100 GLU A O 1
ATOM 836 N N . ALA A 1 101 ? -8.406 7.811 20.169 1.00 76.06 101 ALA A N 1
ATOM 837 C CA . ALA A 1 101 ? -7.897 6.441 20.116 1.00 76.06 101 ALA A CA 1
ATOM 838 C C . ALA A 1 101 ? -8.074 5.717 21.461 1.00 76.06 101 ALA A C 1
ATOM 840 O O . ALA A 1 101 ? -8.610 4.608 21.499 1.00 76.06 101 ALA A O 1
ATOM 841 N N . ASN A 1 102 ? -7.715 6.375 22.567 1.00 86.12 102 ASN A N 1
ATOM 842 C CA . ASN A 1 102 ? -7.898 5.841 23.917 1.00 86.12 102 ASN A CA 1
ATOM 843 C C . ASN A 1 102 ? -9.380 5.614 24.250 1.00 86.12 102 ASN A C 1
ATOM 845 O O . ASN A 1 102 ? -9.731 4.644 24.924 1.00 86.12 102 ASN A O 1
ATOM 849 N N . TYR A 1 103 ? -10.268 6.504 23.799 1.00 79.44 103 TYR A N 1
ATOM 850 C CA . TYR A 1 103 ? -11.709 6.332 23.962 1.00 79.44 103 TYR A CA 1
ATOM 851 C C . TYR A 1 103 ? -12.212 5.101 23.196 1.00 79.44 103 TYR A C 1
ATOM 853 O O . TYR A 1 103 ? -12.877 4.250 23.790 1.00 79.44 103 TYR A O 1
ATOM 861 N N . ARG A 1 104 ? -11.833 4.956 21.917 1.00 73.94 104 ARG A N 1
ATOM 862 C CA . ARG A 1 104 ? -12.181 3.791 21.085 1.00 73.94 104 ARG A CA 1
ATOM 863 C C . ARG A 1 104 ? -11.692 2.479 21.710 1.00 73.94 104 ARG A C 1
ATOM 865 O O . ARG A 1 104 ? -12.450 1.516 21.768 1.00 73.94 104 ARG A O 1
ATOM 872 N N . GLU A 1 105 ? -10.469 2.446 22.236 1.00 81.00 105 GLU A N 1
ATOM 873 C CA . GLU A 1 105 ? -9.900 1.257 22.885 1.00 81.00 105 GLU A CA 1
ATOM 874 C C . GLU A 1 105 ? -10.678 0.840 24.146 1.00 81.00 105 GLU A C 1
ATOM 876 O O . GLU A 1 105 ? -10.980 -0.343 24.337 1.00 81.00 105 GLU A O 1
ATOM 881 N N . ARG A 1 106 ? -11.074 1.807 24.986 1.00 83.62 106 ARG A N 1
ATOM 882 C CA . ARG A 1 106 ? -11.909 1.538 26.172 1.00 83.62 106 ARG A CA 1
ATOM 883 C C . ARG A 1 106 ? -13.278 0.988 25.793 1.00 83.62 106 ARG A C 1
ATOM 885 O O . ARG A 1 106 ? -13.748 0.050 26.436 1.00 83.62 106 ARG A O 1
ATOM 892 N N . VAL A 1 107 ? -13.903 1.559 24.763 1.00 75.00 107 VAL A N 1
ATOM 893 C CA . VAL A 1 107 ? -15.199 1.095 24.253 1.00 75.00 107 VAL A CA 1
ATOM 894 C C . VAL A 1 107 ? -15.076 -0.339 23.731 1.00 75.00 107 VAL A C 1
ATOM 896 O O . VAL A 1 107 ? -15.844 -1.194 24.167 1.00 75.00 107 VAL A O 1
ATOM 899 N N . CYS A 1 108 ? -14.068 -0.650 22.907 1.00 73.12 108 CYS A N 1
ATOM 900 C CA . CYS A 1 108 ? -13.806 -2.023 22.455 1.00 73.12 108 CYS A CA 1
ATOM 901 C C . CYS A 1 108 ? -13.620 -2.995 23.628 1.00 73.12 108 CYS A C 1
ATOM 903 O O . CYS A 1 108 ? -14.268 -4.038 23.667 1.00 73.12 108 CYS A O 1
ATOM 905 N N . SER A 1 109 ? -12.816 -2.625 24.627 1.00 79.44 109 SER A N 1
ATOM 906 C CA . SER A 1 109 ? -12.573 -3.471 25.805 1.00 79.44 109 SER A CA 1
ATOM 907 C C . SER A 1 109 ? -13.859 -3.749 26.600 1.00 79.44 109 SER A C 1
ATOM 909 O O . SER A 1 109 ? -14.101 -4.874 27.040 1.00 79.44 109 SER A O 1
ATOM 911 N N . GLN A 1 110 ? -14.722 -2.741 26.777 1.00 76.94 110 GLN A N 1
ATOM 912 C CA . GLN A 1 110 ? -16.020 -2.907 27.448 1.00 76.94 110 GLN A CA 1
ATOM 913 C C . GLN A 1 110 ? -16.976 -3.803 26.660 1.00 76.94 110 GLN A C 1
ATOM 915 O O . GLN A 1 110 ? -17.715 -4.603 27.245 1.00 76.94 110 GLN A O 1
ATOM 920 N N . ILE A 1 111 ? -16.964 -3.672 25.337 1.00 70.50 111 ILE A N 1
ATOM 921 C CA . ILE A 1 111 ? -17.763 -4.490 24.434 1.00 70.50 111 ILE A CA 1
ATOM 922 C C . ILE A 1 111 ? -17.325 -5.959 24.505 1.00 70.50 111 ILE A C 1
ATOM 924 O O . ILE A 1 111 ? -18.168 -6.846 24.669 1.00 70.50 111 ILE A O 1
ATOM 928 N N . GLU A 1 112 ? -16.021 -6.226 24.426 1.00 76.44 112 GLU A N 1
ATOM 929 C CA . GLU A 1 112 ? -15.461 -7.576 24.538 1.00 76.44 112 GLU A CA 1
ATOM 930 C C . GLU A 1 112 ? -15.824 -8.219 25.880 1.00 76.44 112 GLU A C 1
ATOM 932 O O . GLU A 1 112 ? -16.347 -9.335 25.912 1.00 76.44 112 GLU A O 1
ATOM 937 N N . ALA A 1 113 ? -15.650 -7.485 26.984 1.00 78.19 113 ALA A N 1
ATOM 938 C CA . ALA A 1 113 ? -16.013 -7.956 28.317 1.00 78.19 113 ALA A CA 1
ATOM 939 C C . ALA A 1 113 ? -17.512 -8.290 28.432 1.00 78.19 113 ALA A C 1
ATOM 941 O O . ALA A 1 113 ? -17.876 -9.342 28.960 1.00 78.19 113 ALA A O 1
ATOM 942 N N . SER A 1 114 ? -18.385 -7.430 27.897 1.00 72.56 114 SER A N 1
ATOM 943 C CA . SER A 1 114 ? -19.839 -7.652 27.905 1.00 72.56 114 SER A CA 1
ATOM 944 C C . SER A 1 114 ? -20.236 -8.878 27.078 1.00 72.56 114 SER A C 1
ATOM 946 O O . SER A 1 114 ? -21.121 -9.640 27.469 1.00 72.56 114 SER A O 1
ATOM 948 N N . THR A 1 115 ? -19.558 -9.096 25.950 1.00 72.56 115 THR A N 1
ATOM 949 C CA . THR A 1 115 ? -19.795 -10.249 25.072 1.00 72.56 115 THR A CA 1
ATOM 950 C C . THR A 1 115 ? -19.373 -11.547 25.758 1.00 72.56 115 THR A C 1
ATOM 952 O O . THR A 1 115 ? -20.143 -12.505 25.786 1.00 72.56 115 THR A O 1
ATOM 955 N N . LEU A 1 116 ? -18.192 -11.565 26.385 1.00 79.25 116 LEU A N 1
ATOM 956 C CA . LEU A 1 116 ? -17.701 -12.702 27.172 1.00 79.25 116 LEU A CA 1
ATOM 957 C C . LEU A 1 116 ? -18.641 -13.048 28.332 1.00 79.25 116 LEU A C 1
ATOM 959 O O . LEU A 1 116 ? -18.978 -14.216 28.517 1.00 79.25 116 LEU A O 1
ATOM 963 N N . GLN A 1 117 ? -19.121 -12.044 29.073 1.00 77.19 117 GLN A N 1
ATOM 964 C CA . GLN A 1 117 ? -20.102 -12.253 30.142 1.00 77.19 117 GLN A CA 1
ATOM 965 C C . GLN A 1 117 ? -21.423 -12.827 29.614 1.00 77.19 117 GLN A C 1
ATOM 967 O O . GLN A 1 117 ? -21.968 -13.756 30.210 1.00 77.19 117 GLN A O 1
ATOM 972 N N . GLY A 1 118 ? -21.925 -12.314 28.486 1.00 72.31 118 GLY A N 1
ATOM 973 C CA . GLY A 1 118 ? -23.131 -12.833 27.842 1.00 72.31 118 GLY A CA 1
ATOM 974 C C . GLY A 1 118 ? -22.982 -14.290 27.398 1.00 72.31 118 GLY A C 1
ATOM 975 O O . GLY A 1 118 ? -23.881 -15.095 27.637 1.00 72.31 118 GLY A O 1
ATOM 976 N N . MET A 1 119 ? -21.836 -14.648 26.810 1.00 77.44 119 MET A N 1
ATOM 977 C CA . MET A 1 119 ? -21.530 -16.030 26.422 1.00 77.44 119 MET A CA 1
ATOM 978 C C . MET A 1 119 ? -21.451 -16.962 27.635 1.00 77.44 119 MET A C 1
ATOM 980 O O . MET A 1 119 ? -22.040 -18.036 27.604 1.00 77.44 119 MET A O 1
ATOM 984 N N . ALA A 1 120 ? -20.801 -16.541 28.723 1.00 79.69 120 ALA A N 1
ATOM 985 C CA . ALA A 1 120 ? -20.727 -17.337 29.948 1.00 79.69 120 ALA A CA 1
ATOM 986 C C . ALA A 1 120 ? -22.111 -17.566 30.585 1.00 79.69 120 ALA A C 1
ATOM 988 O O . ALA A 1 120 ? -22.408 -18.663 31.057 1.00 79.69 120 ALA A O 1
ATOM 989 N N . ALA A 1 121 ? -22.983 -16.553 30.573 1.00 75.94 121 ALA A N 1
ATOM 990 C CA . ALA A 1 121 ? -24.352 -16.682 31.072 1.00 75.94 121 ALA A CA 1
ATOM 991 C C . ALA A 1 121 ? -25.192 -17.651 30.221 1.00 75.94 121 ALA A C 1
ATOM 993 O O . ALA A 1 121 ? -25.949 -18.454 30.765 1.00 75.94 121 ALA A O 1
ATOM 994 N N . LEU A 1 122 ? -25.033 -17.596 28.895 1.00 74.88 122 LEU A N 1
ATOM 995 C CA . LEU A 1 122 ? -25.648 -18.540 27.960 1.00 74.88 122 LEU A CA 1
ATOM 996 C C . LEU A 1 122 ? -25.190 -19.970 28.211 1.00 74.88 122 LEU A C 1
ATOM 998 O O . LEU A 1 122 ? -26.026 -20.861 28.323 1.00 74.88 122 LEU A O 1
ATOM 1002 N N . ASP A 1 123 ? -23.882 -20.169 28.333 1.00 80.44 123 ASP A N 1
ATOM 1003 C CA . ASP A 1 123 ? -23.297 -21.481 28.582 1.00 80.44 123 ASP A CA 1
ATOM 1004 C C . ASP A 1 123 ? -23.802 -22.057 29.912 1.00 80.44 123 ASP A C 1
ATOM 1006 O O . ASP A 1 123 ? -24.191 -23.221 30.003 1.00 80.44 123 ASP A O 1
ATOM 1010 N N . HIS A 1 124 ? -23.926 -21.219 30.945 1.00 81.19 124 HIS A N 1
ATOM 1011 C CA . HIS A 1 124 ? -24.510 -21.631 32.217 1.00 81.19 124 HIS A CA 1
ATOM 1012 C C . HIS A 1 124 ? -25.980 -22.062 32.090 1.00 81.19 124 HIS A C 1
ATOM 1014 O O . HIS A 1 124 ? -26.351 -23.121 32.596 1.00 81.19 124 HIS A O 1
ATOM 1020 N N . LEU A 1 125 ? -26.812 -21.275 31.399 1.00 76.81 125 LEU A N 1
ATOM 1021 C CA . LEU A 1 125 ? -28.225 -21.602 31.177 1.00 76.81 125 LEU A CA 1
ATOM 1022 C C . LEU A 1 125 ? -28.396 -22.877 30.346 1.00 76.81 125 LEU A C 1
ATOM 1024 O O . LEU A 1 125 ? -29.255 -23.699 30.660 1.00 76.81 125 LEU A O 1
ATOM 1028 N N . LEU A 1 126 ? -27.565 -23.065 29.318 1.00 77.25 126 LEU A N 1
ATOM 1029 C CA . LEU A 1 126 ? -27.589 -24.259 28.479 1.00 77.25 126 LEU A CA 1
ATOM 1030 C C . LEU A 1 126 ? -27.228 -25.506 29.296 1.00 77.25 126 LEU A C 1
ATOM 1032 O O . LEU A 1 126 ? -27.939 -26.506 29.241 1.00 77.25 126 LEU A O 1
ATOM 1036 N N . ASN A 1 127 ? -26.173 -25.421 30.110 1.00 81.94 127 ASN A N 1
ATOM 1037 C CA . ASN A 1 127 ? -25.758 -26.508 30.993 1.00 81.94 127 ASN A CA 1
ATOM 1038 C C . ASN A 1 127 ? -26.834 -26.846 32.039 1.00 81.94 127 ASN A C 1
ATOM 1040 O O . ASN A 1 127 ? -27.077 -28.020 32.310 1.00 81.94 127 ASN A O 1
ATOM 1044 N N . GLN A 1 128 ? -27.528 -25.843 32.590 1.00 79.00 128 GLN A N 1
ATOM 1045 C CA . GLN A 1 128 ? -28.667 -26.071 33.488 1.00 79.00 128 GLN A CA 1
ATOM 1046 C C . GLN A 1 128 ? -29.848 -26.754 32.784 1.00 79.00 128 GLN A C 1
ATOM 1048 O O . GLN A 1 128 ? -30.472 -27.640 33.367 1.00 79.00 128 GLN A O 1
ATOM 1053 N N . ALA A 1 129 ? -30.158 -26.353 31.548 1.00 70.75 129 ALA A N 1
ATOM 1054 C CA . ALA A 1 129 ? -31.236 -26.946 30.759 1.00 70.75 129 ALA A CA 1
ATOM 1055 C C . ALA A 1 129 ? -30.933 -28.406 30.392 1.00 70.75 129 ALA A C 1
ATOM 1057 O O . ALA A 1 129 ? -31.792 -29.268 30.552 1.00 70.75 129 ALA A O 1
ATOM 1058 N N . LEU A 1 130 ? -29.697 -28.690 29.966 1.00 73.50 130 LEU A N 1
ATOM 1059 C CA . LEU A 1 130 ? -29.221 -30.044 29.667 1.00 73.50 130 LEU A CA 1
ATOM 1060 C C . LEU A 1 130 ? -29.245 -30.944 30.909 1.00 73.50 130 LEU A C 1
ATOM 1062 O O . LEU A 1 130 ? -29.659 -32.094 30.825 1.00 73.50 130 LEU A O 1
ATOM 1066 N N . ALA A 1 131 ? -28.872 -30.419 32.079 1.00 78.12 131 ALA A N 1
ATOM 1067 C CA . ALA A 1 131 ? -28.901 -31.181 33.330 1.00 78.12 131 ALA A CA 1
ATOM 1068 C C . ALA A 1 131 ? -30.317 -31.589 33.777 1.00 78.12 131 ALA A C 1
ATOM 1070 O O . ALA A 1 131 ? -30.460 -32.513 34.571 1.00 78.12 131 ALA A O 1
ATOM 1071 N N . ARG A 1 132 ? -31.356 -30.905 33.282 1.00 72.50 132 ARG A N 1
ATOM 1072 C CA . ARG A 1 132 ? -32.772 -31.186 33.573 1.00 72.50 132 ARG A CA 1
ATOM 1073 C C . ARG A 1 132 ? -33.527 -31.719 32.357 1.00 72.50 132 ARG A C 1
ATOM 1075 O O . ARG A 1 132 ? -34.755 -31.705 32.342 1.00 72.50 132 ARG A O 1
ATOM 1082 N N . GLN A 1 133 ? -32.809 -32.165 31.329 1.00 67.69 133 GLN A N 1
ATOM 1083 C CA . GLN A 1 133 ? -33.390 -32.565 30.048 1.00 67.69 133 GLN A CA 1
ATOM 1084 C C . GLN A 1 133 ? -34.418 -33.700 30.183 1.00 67.69 133 GLN A C 1
ATOM 1086 O O . GLN A 1 133 ? -35.389 -33.719 29.432 1.00 67.69 133 GLN A O 1
ATOM 1091 N N . ASP A 1 134 ? -34.238 -34.591 31.160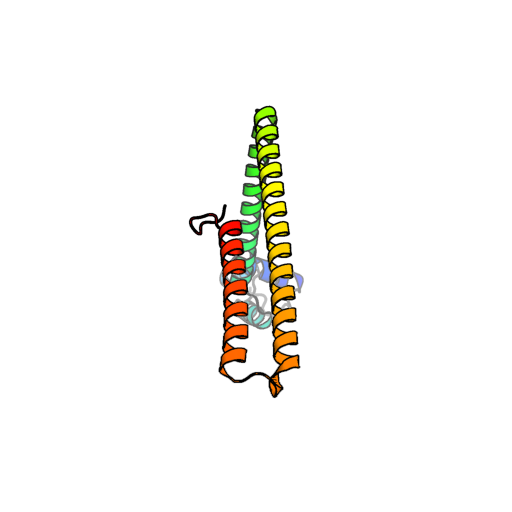 1.00 66.88 134 ASP A N 1
ATOM 1092 C CA . ASP A 1 134 ? -35.144 -35.717 31.423 1.00 66.88 134 ASP A CA 1
ATOM 1093 C C . ASP A 1 134 ? -36.331 -35.351 32.345 1.00 66.88 134 ASP A C 1
ATOM 1095 O O . ASP A 1 134 ? -37.259 -36.142 32.502 1.00 66.88 134 ASP A O 1
ATOM 1099 N N . GLU A 1 135 ? -36.319 -34.153 32.946 1.00 65.50 135 GLU A N 1
ATOM 1100 C CA . GLU A 1 135 ? -37.346 -33.654 33.879 1.00 65.50 135 GLU A CA 1
ATOM 1101 C C . GLU A 1 135 ? -38.236 -32.558 33.266 1.00 65.50 135 GLU A C 1
ATOM 1103 O O . GLU A 1 135 ? -39.367 -32.362 33.708 1.00 65.50 135 GLU A O 1
ATOM 1108 N N . LEU A 1 136 ? -37.737 -31.842 32.254 1.00 61.44 136 LEU A N 1
ATOM 1109 C CA . LEU A 1 136 ? -38.436 -30.742 31.588 1.00 61.44 136 LEU A CA 1
ATOM 1110 C C . LEU A 1 136 ? -39.376 -31.267 30.497 1.00 61.44 136 LEU A C 1
ATOM 1112 O O . LEU A 1 136 ? -38.959 -31.989 29.590 1.00 61.44 136 LEU A O 1
ATOM 1116 N N . ASN A 1 137 ? -40.640 -30.836 30.510 1.00 70.00 137 ASN A N 1
ATOM 1117 C CA . ASN A 1 137 ? -41.501 -31.043 29.344 1.00 70.00 137 ASN A CA 1
ATOM 1118 C C . ASN A 1 137 ? -41.073 -30.107 28.187 1.00 70.00 137 ASN A C 1
ATOM 1120 O O . ASN A 1 137 ? -40.381 -29.105 28.392 1.00 70.00 137 ASN A O 1
ATOM 1124 N N . SER A 1 138 ? -41.495 -30.401 26.950 1.00 66.50 138 SER A N 1
ATOM 1125 C CA . SER A 1 138 ? -41.041 -29.654 25.761 1.00 66.50 138 SER A CA 1
ATOM 1126 C C . SER A 1 138 ? -41.316 -28.145 25.820 1.00 66.50 138 SER A C 1
ATOM 1128 O O . SER A 1 138 ? -40.619 -27.376 25.164 1.00 66.50 138 SER A O 1
ATOM 1130 N N . VAL A 1 139 ? -42.332 -27.711 26.572 1.00 73.44 139 VAL A N 1
ATOM 1131 C CA . VAL A 1 139 ? -42.697 -26.295 26.723 1.00 73.44 139 VAL A CA 1
ATOM 1132 C C . VAL A 1 139 ? -41.707 -25.582 27.640 1.00 73.44 139 VAL A C 1
ATOM 1134 O O . VAL A 1 139 ? -41.215 -24.513 27.289 1.00 73.44 139 VAL A O 1
ATOM 1137 N N . GLU A 1 140 ? -41.340 -26.194 28.764 1.00 71.50 140 GLU A N 1
ATOM 1138 C CA . GLU A 1 140 ? -40.393 -25.613 29.725 1.00 71.50 140 GLU A CA 1
ATOM 1139 C C . GLU A 1 140 ? -38.982 -25.503 29.128 1.00 71.50 140 GLU A C 1
ATOM 1141 O O . GLU A 1 140 ? -38.293 -24.499 29.314 1.00 71.50 140 GLU A O 1
ATOM 1146 N N . PHE A 1 141 ? -38.571 -26.490 28.328 1.00 67.94 141 PHE A N 1
ATOM 1147 C CA . PHE A 1 141 ? -37.311 -26.430 27.585 1.00 67.94 141 PHE A CA 1
ATOM 1148 C C . PHE A 1 141 ? -37.297 -25.282 26.557 1.00 67.94 141 PHE A C 1
ATOM 1150 O O . PHE A 1 141 ? -36.319 -24.536 26.455 1.00 67.94 141 PHE A O 1
ATOM 1157 N N . MET A 1 142 ? -38.405 -25.083 25.832 1.00 72.81 142 MET A N 1
ATOM 1158 C CA . MET A 1 142 ? -38.549 -23.982 24.872 1.00 72.81 142 MET A CA 1
ATOM 1159 C C . MET A 1 142 ? -38.562 -22.603 25.547 1.00 72.81 142 MET A C 1
ATOM 1161 O O . MET A 1 142 ? -38.007 -21.655 24.991 1.00 72.81 142 MET A O 1
ATOM 1165 N N . GLU A 1 143 ? -39.125 -22.472 26.752 1.00 78.94 143 GLU A N 1
ATOM 1166 C CA . GLU A 1 143 ? -39.071 -21.220 27.521 1.00 78.94 143 GLU A CA 1
ATOM 1167 C C . GLU A 1 143 ? -37.646 -20.852 27.952 1.00 78.94 143 GLU A C 1
ATOM 1169 O O . GLU A 1 143 ? -37.262 -19.676 27.904 1.00 78.94 143 GLU A O 1
ATOM 1174 N N . VAL A 1 144 ? -36.841 -21.843 28.348 1.00 74.31 144 VAL A N 1
ATOM 1175 C CA . VAL A 1 144 ? -35.433 -21.621 28.706 1.00 74.31 144 VAL A CA 1
ATOM 1176 C C . VAL A 1 144 ? -34.627 -21.180 27.481 1.00 74.31 144 VAL A C 1
ATOM 1178 O O . VAL A 1 144 ? -33.885 -20.197 27.563 1.00 74.31 144 VAL A O 1
ATOM 1181 N N . LEU A 1 145 ? -34.830 -21.825 26.327 1.00 72.38 145 LEU A N 1
ATOM 1182 C CA . LEU A 1 145 ? -34.199 -21.417 25.067 1.00 72.38 145 LEU A CA 1
ATOM 1183 C C . LEU A 1 145 ? -34.623 -20.009 24.625 1.00 72.38 145 LEU A C 1
ATOM 1185 O O . LEU A 1 145 ? -33.777 -19.222 24.201 1.00 72.38 145 LEU A O 1
ATOM 1189 N N . ALA A 1 146 ? -35.902 -19.653 24.765 1.00 77.94 146 ALA A N 1
ATOM 1190 C CA . ALA A 1 146 ? -36.393 -18.321 24.418 1.00 77.94 146 ALA A CA 1
ATOM 1191 C C . ALA A 1 146 ? -35.758 -17.222 25.291 1.00 77.94 146 ALA A C 1
ATOM 1193 O O . ALA A 1 146 ? -35.338 -16.185 24.771 1.00 77.94 146 ALA A O 1
ATOM 1194 N N . LYS A 1 147 ? -35.615 -17.459 26.604 1.00 78.38 147 LYS A N 1
ATOM 1195 C CA . LYS A 1 147 ? -34.915 -16.536 27.518 1.00 78.38 147 LYS A CA 1
ATOM 1196 C C . LYS A 1 147 ? -33.437 -16.390 27.169 1.00 78.38 147 LYS A C 1
ATOM 1198 O O . LYS A 1 147 ? -32.919 -15.275 27.165 1.00 78.38 147 LYS A O 1
ATOM 1203 N N . ALA A 1 148 ? -32.769 -17.495 26.853 1.00 71.62 148 ALA A N 1
ATOM 1204 C CA . ALA A 1 148 ? -31.378 -17.486 26.415 1.00 71.62 148 ALA A CA 1
ATOM 1205 C C . ALA A 1 148 ? -31.192 -16.647 25.131 1.00 71.62 148 ALA A C 1
ATOM 1207 O O . ALA A 1 148 ? -30.296 -15.802 25.060 1.00 71.62 148 ALA A O 1
ATOM 1208 N N . LEU A 1 149 ? -32.086 -16.811 24.150 1.00 75.75 149 LEU A N 1
ATOM 1209 C CA . LEU A 1 149 ? -32.053 -16.076 22.882 1.00 75.75 149 LEU A CA 1
ATOM 1210 C C . LEU A 1 149 ? -32.290 -14.563 23.056 1.00 75.75 149 LEU A C 1
ATOM 1212 O O . LEU A 1 149 ? -31.630 -13.749 22.405 1.00 75.75 149 LEU A O 1
ATOM 1216 N N . ASP A 1 150 ? -33.209 -14.175 23.944 1.00 80.38 150 ASP A N 1
ATOM 1217 C CA . ASP A 1 150 ? -33.499 -12.772 24.270 1.00 80.38 150 ASP A CA 1
ATOM 1218 C C . ASP A 1 150 ? -32.298 -12.081 24.937 1.00 80.38 150 ASP A C 1
ATOM 1220 O O . ASP A 1 150 ? -31.909 -10.976 24.547 1.00 80.38 150 ASP A O 1
ATOM 1224 N N . ILE A 1 151 ? -31.644 -12.759 25.887 1.00 76.50 151 ILE A N 1
ATOM 1225 C CA . ILE A 1 151 ? -30.418 -12.260 26.528 1.00 76.50 151 ILE A CA 1
ATOM 1226 C C . ILE A 1 151 ? -29.314 -12.050 25.483 1.00 76.50 151 ILE A C 1
ATOM 1228 O O . ILE A 1 151 ? -28.668 -10.998 25.475 1.00 76.50 151 ILE A O 1
ATOM 1232 N N . HIS A 1 152 ? -29.132 -13.006 24.566 1.00 71.81 152 HIS A N 1
ATOM 1233 C CA . HIS A 1 152 ? -28.131 -12.898 23.504 1.00 71.81 152 HIS A CA 1
ATOM 1234 C C . HIS A 1 152 ? -28.408 -11.720 22.561 1.00 71.81 152 HIS A C 1
ATOM 1236 O O . HIS A 1 152 ? -27.519 -10.928 22.248 1.00 71.81 152 HIS A O 1
ATOM 1242 N N . SER A 1 153 ? -29.668 -11.562 22.160 1.00 75.38 153 SER A N 1
ATOM 1243 C CA . SER A 1 153 ? -30.105 -10.513 21.239 1.00 75.38 153 SER A CA 1
ATOM 1244 C C . SER A 1 153 ? -29.929 -9.117 21.848 1.00 75.38 153 SER A C 1
ATOM 1246 O O . SER A 1 153 ? -29.468 -8.195 21.175 1.00 75.38 153 SER A O 1
ATOM 1248 N N . LYS A 1 154 ? -30.199 -8.959 23.150 1.00 76.44 154 LYS A N 1
ATOM 1249 C CA . LYS A 1 154 ? -29.933 -7.714 23.890 1.00 76.44 154 LYS A CA 1
ATOM 1250 C C . LYS A 1 154 ? -28.440 -7.411 24.010 1.00 76.44 154 LYS A C 1
ATOM 1252 O O . LYS A 1 154 ? -28.058 -6.244 23.917 1.00 76.44 154 LYS A O 1
ATOM 1257 N N . ALA A 1 155 ? -27.597 -8.428 24.193 1.00 70.06 155 ALA A N 1
ATOM 1258 C CA . ALA A 1 155 ? -26.145 -8.255 24.211 1.00 70.06 155 ALA A CA 1
ATOM 1259 C C . ALA A 1 155 ? -25.615 -7.788 22.843 1.00 70.06 155 ALA A C 1
ATOM 1261 O O . ALA A 1 155 ? -24.859 -6.820 22.782 1.00 70.06 155 ALA A O 1
ATOM 1262 N N . LEU A 1 156 ? -26.085 -8.396 21.747 1.00 70.69 156 LEU A N 1
ATOM 1263 C CA . LEU A 1 156 ? -25.739 -7.994 20.378 1.00 70.69 156 LEU A CA 1
ATOM 1264 C C . LEU A 1 156 ? -26.236 -6.586 20.025 1.00 70.69 156 LEU A C 1
ATOM 1266 O O . LEU A 1 156 ? -25.529 -5.830 19.362 1.00 70.69 156 LEU A O 1
ATOM 1270 N N . LEU A 1 157 ? -27.424 -6.195 20.493 1.00 73.25 157 LEU A N 1
ATOM 1271 C CA . LEU A 1 157 ? -27.936 -4.841 20.277 1.00 73.25 157 LEU A CA 1
ATOM 1272 C C . LEU A 1 157 ? -27.071 -3.792 20.989 1.00 73.25 157 LEU A C 1
ATOM 1274 O O . LEU A 1 157 ? -26.713 -2.782 20.388 1.00 73.25 157 LEU A O 1
ATOM 1278 N N . ARG A 1 158 ? -26.678 -4.053 22.243 1.00 67.75 158 ARG A N 1
ATOM 1279 C CA . ARG A 1 158 ? -25.766 -3.176 22.997 1.00 67.75 158 ARG A CA 1
ATOM 1280 C C . ARG A 1 158 ? -24.381 -3.106 22.353 1.00 67.75 158 ARG A C 1
ATOM 1282 O O . ARG A 1 158 ? -23.816 -2.020 22.277 1.00 67.75 158 ARG A O 1
ATOM 1289 N N . TYR A 1 159 ? -23.872 -4.230 21.842 1.00 67.50 159 TYR A N 1
ATOM 1290 C CA . TYR A 1 159 ? -22.655 -4.275 21.025 1.00 67.50 159 TYR A CA 1
ATOM 1291 C C . TYR A 1 159 ? -22.790 -3.348 19.811 1.00 67.50 159 TYR A C 1
ATOM 1293 O O . TYR A 1 159 ? -21.968 -2.459 19.608 1.00 67.50 159 TYR A O 1
ATOM 1301 N N . SER A 1 160 ? -23.871 -3.496 19.039 1.00 66.31 160 SER A N 1
ATOM 1302 C CA . SER A 1 160 ? -24.121 -2.681 17.848 1.00 66.31 160 SER A CA 1
ATOM 1303 C C . SER A 1 160 ? -24.200 -1.188 18.172 1.00 66.31 160 SER A C 1
ATOM 1305 O O . SER A 1 160 ? -23.621 -0.379 17.455 1.00 66.31 160 SER A O 1
ATOM 1307 N N . GLN A 1 161 ? -24.893 -0.809 19.246 1.00 67.19 161 GLN A N 1
ATOM 1308 C CA . GLN A 1 161 ? -25.009 0.590 19.669 1.00 67.19 161 GLN A CA 1
ATOM 1309 C C . GLN A 1 161 ? -23.664 1.174 20.117 1.00 67.19 161 GLN A C 1
ATOM 1311 O O . GLN A 1 161 ? -23.379 2.337 19.849 1.00 67.19 161 GLN A O 1
ATOM 1316 N N . ALA A 1 162 ? -22.816 0.373 20.763 1.00 62.91 162 ALA A N 1
ATOM 1317 C CA . ALA A 1 162 ? -21.504 0.818 21.217 1.00 62.91 162 ALA A CA 1
ATOM 1318 C C . ALA A 1 162 ? -20.486 0.959 20.065 1.00 62.91 162 ALA A C 1
ATOM 1320 O O . ALA A 1 162 ? -19.651 1.859 20.104 1.00 62.91 162 ALA A O 1
ATOM 1321 N N . VAL A 1 163 ? -20.568 0.117 19.026 1.00 58.97 163 VAL A N 1
ATOM 1322 C CA . VAL A 1 163 ? -19.678 0.187 17.848 1.00 58.97 163 VAL A CA 1
ATOM 1323 C C . VAL A 1 163 ? -20.144 1.229 16.826 1.00 58.97 163 VAL A C 1
ATOM 1325 O O . VAL A 1 163 ? -19.326 1.922 16.222 1.00 58.97 163 VAL A O 1
ATOM 1328 N N . PHE A 1 164 ? -21.455 1.344 16.615 1.00 61.28 164 PHE A N 1
ATOM 1329 C CA . PHE A 1 164 ? -22.034 2.096 15.498 1.00 61.28 164 PHE A CA 1
ATOM 1330 C C . PHE A 1 164 ? -22.947 3.260 15.933 1.00 61.28 164 PHE A C 1
ATOM 1332 O O . PHE A 1 164 ? -23.695 3.807 15.119 1.00 61.28 164 PHE A O 1
ATOM 1339 N N . GLY A 1 165 ? -22.948 3.620 17.219 1.00 61.38 165 GLY A N 1
ATOM 1340 C CA . GLY A 1 165 ? -23.846 4.635 17.775 1.00 61.38 165 GLY A CA 1
ATOM 1341 C C . GLY A 1 165 ? -25.339 4.315 17.586 1.00 61.38 165 GLY A C 1
ATOM 1342 O O . GLY A 1 165 ? -25.728 3.270 17.062 1.00 61.38 165 GLY A O 1
ATOM 1343 N N . ASP A 1 166 ? -26.210 5.256 17.958 1.00 56.06 166 ASP A N 1
ATOM 1344 C CA . ASP A 1 166 ? -27.675 5.095 17.856 1.00 56.06 166 ASP A CA 1
ATOM 1345 C C . ASP A 1 166 ? -28.203 4.979 16.412 1.00 56.06 166 ASP A C 1
ATOM 1347 O O . ASP A 1 166 ? -29.375 4.667 16.200 1.00 56.06 166 ASP A O 1
ATOM 1351 N N . LYS A 1 167 ? -27.363 5.243 15.401 1.00 57.03 167 LYS A N 1
ATOM 1352 C CA . LYS A 1 167 ? -27.757 5.288 13.982 1.00 57.03 167 LYS A CA 1
ATOM 1353 C C . LYS A 1 167 ? -27.136 4.197 13.106 1.00 57.03 167 LYS A C 1
ATOM 1355 O O . LYS A 1 167 ? -27.397 4.195 11.906 1.00 57.03 167 LYS A O 1
ATOM 1360 N N . GLY A 1 168 ? -26.330 3.287 13.659 1.00 44.44 168 GLY A N 1
ATOM 1361 C CA . GLY A 1 168 ? -25.670 2.254 12.853 1.00 44.44 168 GLY A CA 1
ATOM 1362 C C . GLY A 1 168 ? -24.533 2.785 11.965 1.00 44.44 168 GLY A C 1
ATOM 1363 O O . GLY A 1 168 ? -24.174 2.142 10.982 1.00 44.44 168 GLY A O 1
ATOM 1364 N N . LEU A 1 169 ? -23.962 3.946 12.296 1.00 34.72 169 LEU A N 1
ATOM 1365 C CA . LEU A 1 169 ? -22.807 4.531 11.616 1.00 34.72 169 LEU A CA 1
ATOM 1366 C C . LEU A 1 169 ? -21.606 4.517 12.570 1.00 34.72 169 LEU A C 1
ATOM 1368 O O . LEU A 1 169 ? -21.741 5.013 13.685 1.00 34.72 169 LEU A O 1
ATOM 1372 N N . PRO A 1 170 ? -20.445 3.969 12.169 1.00 43.00 170 PRO A N 1
ATOM 1373 C CA . PRO A 1 170 ? -19.283 3.913 13.051 1.00 43.00 170 PRO A CA 1
ATOM 1374 C C . PRO A 1 170 ? -18.935 5.314 13.571 1.00 43.00 170 PRO A C 1
ATOM 1376 O O . PRO A 1 170 ? -18.867 6.262 12.783 1.00 43.00 170 PRO A O 1
ATOM 1379 N N . LEU A 1 171 ? -18.768 5.417 14.896 1.00 48.69 171 LEU A N 1
ATOM 1380 C CA . LEU A 1 171 ? -18.255 6.608 15.584 1.00 48.69 171 LEU A CA 1
ATOM 1381 C C . LEU A 1 171 ? -16.840 6.945 15.100 1.00 48.69 171 LEU A C 1
ATOM 1383 O O . LEU A 1 171 ? -16.047 6.013 14.820 1.00 48.69 171 LEU A O 1
#